Protein AF-A0A9R0AUQ9-F1 (afdb_monomer_lite)

Structure (mmCIF, N/CA/C/O backbone):
data_AF-A0A9R0AUQ9-F1
#
_entry.id   AF-A0A9R0AUQ9-F1
#
loop_
_atom_site.group_PDB
_atom_site.id
_atom_site.type_symbol
_atom_site.label_atom_id
_atom_site.label_alt_id
_atom_site.label_comp_id
_atom_site.label_asym_id
_atom_site.label_entity_id
_atom_site.label_seq_id
_atom_site.pdbx_PDB_ins_code
_atom_site.Cartn_x
_atom_site.Cartn_y
_atom_site.Cartn_z
_atom_site.occupancy
_atom_site.B_iso_or_equiv
_atom_site.auth_seq_id
_atom_site.auth_comp_id
_atom_site.auth_asym_id
_atom_site.auth_atom_id
_atom_site.pdbx_PDB_model_num
ATOM 1 N N . MET A 1 1 ? 7.091 -14.332 -47.420 1.00 37.56 1 MET A N 1
ATOM 2 C CA . MET A 1 1 ? 8.457 -13.847 -47.103 1.00 37.56 1 MET A CA 1
ATOM 3 C C . MET A 1 1 ? 8.324 -12.374 -46.727 1.00 37.56 1 MET A C 1
ATOM 5 O O . MET A 1 1 ? 7.454 -11.755 -47.318 1.00 37.56 1 MET A O 1
ATOM 9 N N . GLY A 1 2 ? 9.028 -11.887 -45.693 1.00 43.94 2 GLY A N 1
ATOM 10 C CA . GLY A 1 2 ? 8.731 -10.627 -44.964 1.00 43.94 2 GLY A CA 1
ATOM 11 C C . GLY A 1 2 ? 8.464 -9.371 -45.819 1.00 43.94 2 GLY A C 1
ATOM 12 O O . GLY A 1 2 ? 8.815 -9.330 -46.989 1.00 43.94 2 GLY A O 1
ATOM 13 N N . SER A 1 3 ? 7.853 -8.301 -45.313 1.00 37.31 3 SER A N 1
ATOM 14 C CA . SER A 1 3 ? 7.642 -7.876 -43.915 1.00 37.31 3 SER A CA 1
ATOM 15 C C . SER A 1 3 ? 6.338 -7.033 -43.837 1.00 37.31 3 SER A C 1
ATOM 17 O O . SER A 1 3 ? 5.700 -6.837 -44.863 1.00 37.31 3 SER A O 1
ATOM 19 N N . ILE A 1 4 ? 5.830 -6.521 -42.707 1.00 43.69 4 ILE A N 1
ATOM 20 C CA . ILE A 1 4 ? 6.403 -6.279 -41.370 1.00 43.69 4 ILE A CA 1
ATOM 21 C C . ILE A 1 4 ? 5.405 -6.716 -40.280 1.00 43.69 4 ILE A C 1
ATOM 23 O O . ILE A 1 4 ? 4.201 -6.539 -40.423 1.00 43.69 4 ILE A O 1
ATOM 27 N N . ILE A 1 5 ? 5.926 -7.217 -39.156 1.00 43.00 5 ILE A N 1
ATOM 28 C CA . ILE A 1 5 ? 5.264 -7.215 -37.842 1.00 43.00 5 ILE A CA 1
ATOM 29 C C . ILE A 1 5 ? 6.189 -6.432 -36.894 1.00 43.00 5 ILE A C 1
ATOM 31 O O . ILE A 1 5 ? 7.407 -6.560 -37.018 1.00 43.00 5 ILE A O 1
ATOM 35 N N . THR A 1 6 ? 5.624 -5.679 -35.936 1.00 40.56 6 THR A N 1
ATOM 36 C CA . THR A 1 6 ? 6.307 -4.855 -34.896 1.00 40.56 6 THR A CA 1
ATOM 37 C C . THR A 1 6 ? 6.494 -3.361 -35.227 1.00 40.56 6 THR A C 1
ATOM 39 O O . THR A 1 6 ? 7.616 -2.876 -35.350 1.00 40.56 6 THR A O 1
ATOM 42 N N . THR A 1 7 ? 5.404 -2.583 -35.313 1.00 41.78 7 THR A N 1
ATOM 43 C CA . THR A 1 7 ? 5.496 -1.101 -35.197 1.00 41.78 7 THR A CA 1
ATOM 44 C C . THR A 1 7 ? 4.263 -0.384 -34.615 1.00 41.78 7 THR A C 1
ATOM 46 O O . THR A 1 7 ? 4.350 0.803 -34.328 1.00 41.78 7 THR A O 1
ATOM 49 N N . ASP A 1 8 ? 3.146 -1.075 -34.350 1.00 38.94 8 ASP A N 1
ATOM 50 C CA . ASP A 1 8 ? 1.870 -0.434 -33.952 1.00 38.94 8 ASP A CA 1
ATOM 51 C C . ASP A 1 8 ? 1.697 -0.167 -32.438 1.00 38.94 8 ASP A C 1
ATOM 53 O O . ASP A 1 8 ? 0.653 0.281 -31.979 1.00 38.94 8 ASP A O 1
ATOM 57 N N . LYS A 1 9 ? 2.732 -0.409 -31.621 1.00 39.62 9 LYS A N 1
ATOM 58 C CA . LYS A 1 9 ? 2.760 0.017 -30.206 1.00 39.62 9 LYS A CA 1
ATOM 59 C C . LYS A 1 9 ? 4.003 0.814 -29.865 1.00 39.62 9 LYS A C 1
ATOM 61 O O . LYS A 1 9 ? 4.766 0.489 -28.956 1.00 39.62 9 LYS A O 1
ATOM 66 N N . ALA A 1 10 ? 4.140 1.935 -30.563 1.00 35.75 10 ALA A N 1
ATOM 67 C CA . ALA A 1 10 ? 4.818 3.091 -30.008 1.00 35.75 10 ALA A CA 1
ATOM 68 C C . ALA A 1 10 ? 4.024 3.596 -28.787 1.00 35.75 10 ALA A C 1
ATOM 70 O O . ALA A 1 10 ? 3.232 4.532 -28.885 1.00 35.75 10 ALA A O 1
ATOM 71 N N . MET A 1 11 ? 4.237 2.979 -27.619 1.00 40.22 11 MET A N 1
ATOM 72 C CA . MET A 1 11 ? 3.906 3.627 -26.354 1.00 40.22 11 MET A CA 1
ATOM 73 C C . MET A 1 11 ? 4.769 4.885 -26.290 1.00 40.22 11 MET A C 1
ATOM 75 O O . MET A 1 11 ? 5.975 4.804 -26.051 1.00 40.22 11 MET A O 1
ATOM 79 N N . THR A 1 12 ? 4.169 6.035 -26.589 1.00 38.31 12 THR A N 1
ATOM 80 C CA . THR A 1 12 ? 4.855 7.324 -26.636 1.00 38.31 12 THR A CA 1
ATOM 81 C C . THR A 1 12 ? 5.291 7.707 -25.229 1.00 38.31 12 THR A C 1
ATOM 83 O O . THR A 1 12 ? 4.578 8.405 -24.504 1.00 38.31 12 THR A O 1
ATOM 86 N N . VAL A 1 13 ? 6.475 7.235 -24.837 1.00 46.38 13 VAL A N 1
ATOM 87 C CA . VAL A 1 13 ? 7.212 7.750 -23.688 1.00 46.38 13 VAL A CA 1
ATOM 88 C C . VAL A 1 13 ? 7.507 9.211 -24.003 1.00 46.38 13 VAL A C 1
ATOM 90 O O . VAL A 1 13 ? 8.434 9.528 -24.748 1.00 46.38 13 VAL A O 1
ATOM 93 N N . GLN A 1 14 ? 6.650 10.090 -23.478 1.00 40.94 14 GLN A N 1
ATOM 94 C CA . GLN A 1 14 ? 6.818 11.539 -23.520 1.00 40.94 14 GLN A CA 1
ATOM 95 C C . GLN A 1 14 ? 8.269 11.880 -23.146 1.00 40.94 14 GLN A C 1
ATOM 97 O O . GLN A 1 14 ? 8.778 11.304 -22.175 1.00 40.94 14 GLN A O 1
ATOM 102 N N . PRO A 1 15 ? 8.946 12.793 -23.869 1.00 43.47 15 PRO A N 1
ATOM 103 C CA . PRO A 1 15 ? 10.332 13.130 -23.582 1.00 43.47 15 PRO A CA 1
ATOM 104 C C . PRO A 1 15 ? 10.456 13.560 -22.120 1.00 43.47 15 PRO A C 1
ATOM 106 O O . PRO A 1 15 ? 9.784 14.484 -21.657 1.00 43.47 15 PRO A O 1
ATOM 109 N N . THR A 1 16 ? 11.294 12.839 -21.378 1.00 52.94 16 THR A N 1
ATOM 110 C CA . THR A 1 16 ? 11.422 12.964 -19.927 1.00 52.94 16 THR A CA 1
ATOM 111 C C . THR A 1 16 ? 11.853 14.381 -19.551 1.00 52.94 16 THR A C 1
ATOM 113 O O . THR A 1 16 ? 13.025 14.733 -19.678 1.00 52.94 16 THR A O 1
ATOM 116 N N . ARG A 1 17 ? 10.908 15.202 -19.073 1.00 57.88 17 ARG A N 1
ATOM 117 C CA . ARG A 1 17 ? 11.149 16.615 -18.718 1.00 57.88 17 ARG A CA 1
ATOM 118 C C . ARG A 1 17 ? 12.102 16.788 -17.525 1.00 57.88 17 ARG A C 1
ATOM 120 O O . ARG A 1 17 ? 12.612 17.881 -17.304 1.00 57.88 17 ARG A O 1
ATOM 127 N N . PHE A 1 18 ? 12.307 15.730 -16.739 1.00 57.50 18 PHE A N 1
ATOM 128 C CA . PHE A 1 18 ? 13.210 15.704 -15.589 1.00 57.50 18 PHE A CA 1
ATOM 129 C C . PHE A 1 18 ? 14.588 15.125 -15.957 1.00 57.50 18 PHE A C 1
ATOM 131 O O . PHE A 1 18 ? 14.674 14.222 -16.791 1.00 57.50 18 PHE A O 1
ATOM 138 N N . PRO A 1 19 ? 15.678 15.593 -15.318 1.00 73.88 19 PRO A N 1
ATOM 139 C CA . PRO A 1 19 ? 17.015 15.053 -15.545 1.00 73.88 19 PRO A CA 1
ATOM 140 C C . PRO A 1 19 ? 17.105 13.574 -15.136 1.00 73.88 19 PRO A C 1
ATOM 142 O O . PRO A 1 19 ? 16.447 13.137 -14.194 1.00 73.88 19 PRO A O 1
ATOM 145 N N . ARG A 1 20 ? 17.983 12.811 -15.803 1.00 69.38 20 ARG A N 1
ATOM 146 C CA . ARG A 1 20 ? 18.167 11.354 -15.602 1.00 69.38 20 ARG A CA 1
ATOM 147 C C . ARG A 1 20 ? 18.394 10.947 -14.136 1.00 69.38 20 ARG A C 1
ATOM 149 O O . ARG A 1 20 ? 17.863 9.932 -13.697 1.00 69.38 20 ARG A O 1
ATOM 156 N N . VAL A 1 21 ? 19.097 11.775 -13.359 1.00 76.12 21 VAL A N 1
ATOM 157 C CA . VAL A 1 21 ? 19.269 11.595 -11.903 1.00 76.12 21 VAL A CA 1
ATOM 158 C C . VAL A 1 21 ? 17.944 11.580 -11.131 1.00 76.12 21 VAL A C 1
ATOM 160 O O . VAL A 1 21 ? 17.802 10.796 -10.199 1.00 76.12 21 VAL A O 1
ATOM 163 N N . GLY A 1 22 ? 16.947 12.370 -11.542 1.00 78.75 22 GLY A N 1
ATOM 164 C CA . GLY A 1 22 ? 15.630 12.414 -10.902 1.00 78.75 22 GLY A CA 1
ATOM 165 C C . GLY A 1 22 ? 14.870 11.091 -11.013 1.00 78.75 22 GLY A C 1
ATOM 166 O O . GLY A 1 22 ? 14.291 10.644 -10.029 1.00 78.75 22 GLY A O 1
ATOM 167 N N . TYR A 1 23 ? 14.942 10.415 -12.164 1.00 72.38 23 TYR A N 1
ATOM 168 C CA . TYR A 1 23 ? 14.350 9.082 -12.343 1.00 72.38 23 TYR A CA 1
ATOM 169 C C . TYR A 1 23 ? 15.053 8.024 -11.489 1.00 72.38 23 TYR A C 1
ATOM 171 O O . TYR A 1 23 ? 14.390 7.194 -10.872 1.00 72.38 23 TYR A O 1
ATOM 179 N N . SER A 1 24 ? 16.384 8.093 -11.389 1.00 76.38 24 SER A N 1
ATOM 180 C CA . SER A 1 24 ? 17.162 7.179 -10.546 1.00 76.38 24 SER A CA 1
ATOM 181 C C . SER A 1 24 ? 16.818 7.340 -9.057 1.00 76.38 24 SER A C 1
ATOM 183 O O . SER A 1 24 ? 16.606 6.347 -8.363 1.00 76.38 24 SER A O 1
ATOM 185 N N . ILE A 1 25 ? 16.692 8.586 -8.580 1.00 84.69 25 ILE A N 1
ATOM 186 C CA . ILE A 1 25 ? 16.275 8.901 -7.204 1.00 84.69 25 ILE A CA 1
ATOM 187 C C . ILE A 1 25 ? 14.824 8.460 -6.964 1.00 84.69 25 ILE A C 1
ATOM 189 O O . ILE A 1 25 ? 14.544 7.812 -5.958 1.00 84.69 25 ILE A O 1
ATOM 193 N N . LEU A 1 26 ? 13.906 8.749 -7.892 1.00 81.00 26 LEU A N 1
ATOM 194 C CA . LEU A 1 26 ? 12.498 8.362 -7.772 1.00 81.00 26 LEU A CA 1
ATOM 195 C C . LEU A 1 26 ? 12.328 6.838 -7.711 1.00 81.00 26 LEU A C 1
ATOM 197 O O . LEU A 1 26 ? 11.600 6.348 -6.851 1.00 81.00 26 LEU A O 1
ATOM 201 N N . SER A 1 27 ? 13.030 6.084 -8.563 1.00 79.38 27 SER A N 1
ATOM 202 C CA . SER A 1 27 ? 12.999 4.617 -8.537 1.00 79.38 27 SER A CA 1
ATOM 203 C C . SER A 1 27 ? 13.529 4.058 -7.212 1.00 79.38 27 SER A C 1
ATOM 205 O O . SER A 1 27 ? 12.963 3.102 -6.685 1.00 79.38 27 SER A O 1
ATOM 207 N N . TYR A 1 28 ? 14.584 4.658 -6.651 1.00 83.31 28 TYR A N 1
ATOM 208 C CA . TYR A 1 28 ? 15.145 4.2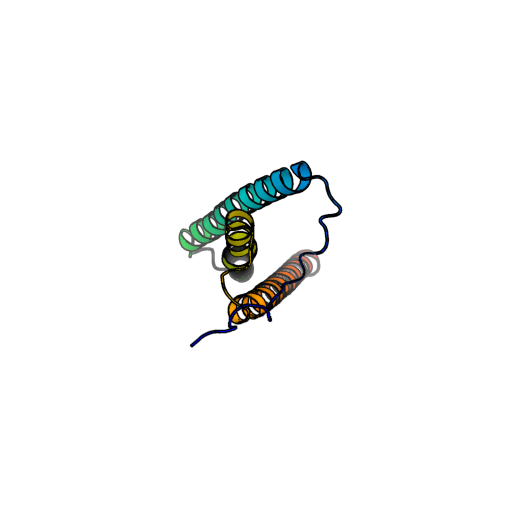56 -5.359 1.00 83.31 28 TYR A CA 1
ATOM 209 C C . TYR A 1 28 ? 14.180 4.540 -4.193 1.00 83.31 28 TYR A C 1
ATOM 211 O O . TYR A 1 28 ? 13.937 3.667 -3.359 1.00 83.31 28 TYR A O 1
ATOM 219 N N . LEU A 1 29 ? 13.560 5.726 -4.171 1.00 85.75 29 LEU A N 1
ATOM 220 C CA . LEU A 1 29 ? 12.561 6.096 -3.162 1.00 85.75 29 LEU A CA 1
ATOM 221 C C . LEU A 1 29 ? 11.298 5.226 -3.248 1.00 85.75 29 LEU A C 1
ATOM 223 O O . LEU A 1 29 ? 10.800 4.772 -2.219 1.00 85.75 29 LEU A O 1
ATOM 227 N N . MET A 1 30 ? 10.804 4.941 -4.458 1.00 83.75 30 MET A N 1
ATOM 228 C CA . MET A 1 30 ? 9.669 4.032 -4.672 1.00 83.75 30 MET A CA 1
ATOM 229 C C . MET A 1 30 ? 9.976 2.613 -4.176 1.00 83.75 30 MET A C 1
ATOM 231 O O . MET A 1 30 ? 9.131 1.996 -3.526 1.00 83.75 30 MET A O 1
ATOM 235 N N . PHE A 1 31 ? 11.189 2.107 -4.418 1.00 84.56 31 PHE A N 1
ATOM 236 C CA . PHE A 1 31 ? 11.619 0.794 -3.937 1.00 84.56 31 PHE A CA 1
ATOM 237 C C . PHE A 1 31 ? 11.655 0.720 -2.401 1.00 84.56 31 PHE A C 1
ATOM 239 O O . PHE A 1 31 ? 11.055 -0.185 -1.818 1.00 84.56 31 PHE A O 1
ATOM 246 N N . ILE A 1 32 ? 12.257 1.713 -1.732 1.00 88.88 32 ILE A N 1
ATOM 247 C CA . ILE A 1 32 ? 12.261 1.805 -0.260 1.00 88.88 32 ILE A CA 1
ATOM 248 C C . ILE A 1 32 ? 10.834 1.896 0.294 1.00 88.88 32 ILE A C 1
ATOM 250 O O . ILE A 1 32 ? 10.487 1.156 1.216 1.00 88.88 32 ILE A O 1
ATOM 254 N N . ASN A 1 33 ? 9.987 2.751 -0.288 1.00 88.62 33 ASN A N 1
ATOM 255 C CA . ASN A 1 33 ? 8.592 2.899 0.128 1.00 88.62 33 ASN A CA 1
ATOM 256 C C . ASN A 1 33 ? 7.803 1.585 -0.017 1.00 88.62 33 ASN A C 1
ATOM 258 O O . ASN A 1 33 ? 6.986 1.258 0.841 1.00 88.62 33 ASN A O 1
ATOM 262 N N . THR A 1 34 ? 8.087 0.798 -1.060 1.00 87.69 34 THR A N 1
ATOM 263 C CA . THR A 1 34 ? 7.479 -0.528 -1.267 1.00 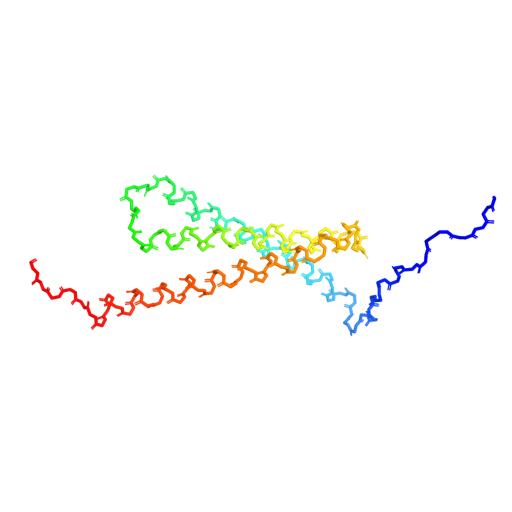87.69 34 THR A CA 1
ATOM 264 C C . THR A 1 34 ? 7.863 -1.490 -0.149 1.00 87.69 34 THR A C 1
ATOM 266 O O . THR A 1 34 ? 6.983 -2.087 0.467 1.00 87.69 34 THR A O 1
ATOM 269 N N . ILE A 1 35 ? 9.161 -1.609 0.156 1.00 89.69 35 ILE A N 1
ATOM 270 C CA . ILE A 1 35 ? 9.657 -2.484 1.230 1.00 89.69 35 ILE A CA 1
ATOM 271 C C . ILE A 1 35 ? 9.056 -2.068 2.574 1.00 89.69 35 ILE A C 1
ATOM 273 O O . ILE A 1 35 ? 8.561 -2.916 3.315 1.00 89.69 35 ILE A O 1
ATOM 277 N N . PHE A 1 36 ? 9.056 -0.768 2.876 1.00 91.06 36 PHE A N 1
ATOM 278 C CA . PHE A 1 36 ? 8.521 -0.252 4.132 1.00 91.06 36 PHE A CA 1
ATOM 279 C C . PHE A 1 36 ? 7.006 -0.483 4.246 1.00 91.06 36 PHE A C 1
ATOM 281 O O . PHE A 1 36 ? 6.542 -0.929 5.294 1.00 91.06 36 PHE A O 1
ATOM 288 N N . SER A 1 37 ? 6.239 -0.260 3.173 1.00 91.38 37 SER A N 1
ATOM 289 C CA . SER A 1 37 ? 4.798 -0.547 3.144 1.00 91.38 37 SER A CA 1
ATOM 290 C C . SER A 1 37 ? 4.507 -2.036 3.350 1.00 91.38 37 SER A C 1
ATOM 292 O O . SER A 1 37 ? 3.705 -2.393 4.215 1.00 91.38 37 SER A O 1
ATOM 294 N N . VAL A 1 38 ? 5.203 -2.921 2.624 1.00 91.31 38 VAL A N 1
ATOM 295 C CA . VAL A 1 38 ? 5.028 -4.375 2.765 1.00 91.31 38 VAL A CA 1
ATOM 296 C C . VAL A 1 38 ? 5.394 -4.836 4.174 1.00 91.31 38 VAL A C 1
ATOM 298 O O . VAL A 1 38 ? 4.636 -5.598 4.772 1.00 91.31 38 VAL A O 1
ATOM 301 N N . PHE A 1 39 ? 6.500 -4.345 4.740 1.00 93.94 39 PHE A N 1
ATOM 302 C CA . PHE A 1 39 ? 6.927 -4.684 6.097 1.00 93.94 39 PHE A CA 1
ATOM 303 C C . PHE A 1 39 ? 5.902 -4.254 7.155 1.00 93.94 39 PHE A C 1
ATOM 305 O O . PHE A 1 39 ? 5.473 -5.086 7.953 1.00 93.94 39 PHE A O 1
ATOM 312 N N . ASN A 1 40 ? 5.463 -2.990 7.144 1.00 93.38 40 ASN A N 1
ATOM 313 C CA . ASN A 1 40 ? 4.525 -2.480 8.148 1.00 93.38 40 ASN A CA 1
ATOM 314 C C . ASN A 1 40 ? 3.150 -3.149 8.045 1.00 93.38 40 ASN A C 1
ATOM 316 O O . ASN A 1 40 ? 2.619 -3.598 9.059 1.00 93.38 40 ASN A O 1
ATOM 320 N N . ASN A 1 41 ? 2.589 -3.286 6.840 1.00 93.00 41 ASN A N 1
ATOM 321 C CA . ASN A 1 41 ? 1.277 -3.913 6.673 1.00 93.00 41 ASN A CA 1
ATOM 322 C C . ASN A 1 41 ? 1.308 -5.417 6.996 1.00 93.00 41 ASN A C 1
ATOM 324 O O . ASN A 1 41 ? 0.393 -5.925 7.646 1.00 93.00 41 ASN A O 1
ATOM 328 N N . SER A 1 42 ? 2.397 -6.120 6.658 1.00 91.81 42 SER A N 1
ATOM 329 C CA . SER A 1 42 ? 2.593 -7.517 7.080 1.00 91.81 42 SER A CA 1
ATOM 330 C C . SER A 1 42 ? 2.750 -7.647 8.597 1.00 91.81 42 SER A C 1
ATOM 332 O O . SER A 1 42 ? 2.207 -8.581 9.184 1.00 91.81 42 SER A O 1
ATOM 334 N N . LEU A 1 43 ? 3.447 -6.709 9.252 1.00 93.19 43 LEU A N 1
ATOM 335 C CA . LEU A 1 43 ? 3.583 -6.675 10.710 1.00 93.19 43 LEU A CA 1
ATOM 336 C C . LEU A 1 43 ? 2.227 -6.448 11.392 1.00 93.19 43 LEU A C 1
ATOM 338 O O . LEU A 1 43 ? 1.910 -7.158 12.344 1.00 93.19 43 LEU A O 1
ATOM 342 N N . VAL A 1 44 ? 1.406 -5.521 10.884 1.00 91.81 44 VAL A N 1
ATOM 343 C CA . VAL A 1 44 ? 0.031 -5.298 11.366 1.00 91.81 44 VAL A CA 1
ATOM 344 C C . VAL A 1 44 ? -0.786 -6.585 11.254 1.00 91.81 44 VAL A C 1
ATOM 346 O O . VAL A 1 44 ? -1.338 -7.038 12.256 1.00 91.81 44 VAL A O 1
ATOM 349 N N . ILE A 1 45 ? -0.801 -7.229 10.083 1.00 91.00 45 ILE A N 1
ATOM 350 C CA . ILE A 1 45 ? -1.515 -8.499 9.874 1.00 91.00 45 ILE A CA 1
ATOM 351 C C . ILE A 1 45 ? -1.002 -9.583 10.836 1.00 91.00 45 ILE A C 1
ATOM 353 O O . ILE A 1 45 ? -1.804 -10.232 11.504 1.00 91.00 45 ILE A O 1
ATOM 357 N N . ALA A 1 46 ? 0.316 -9.746 10.981 1.00 91.44 46 ALA A N 1
ATOM 358 C CA . ALA A 1 46 ? 0.909 -10.734 11.882 1.00 91.44 46 ALA A CA 1
ATOM 359 C C . ALA A 1 46 ? 0.550 -10.485 13.359 1.00 91.44 46 ALA A C 1
ATOM 361 O O . ALA A 1 46 ? 0.244 -11.431 14.088 1.00 91.44 46 ALA A O 1
ATOM 362 N N . VAL A 1 47 ? 0.538 -9.225 13.807 1.00 90.56 47 VAL A N 1
ATOM 363 C CA . VAL A 1 47 ? 0.139 -8.850 15.173 1.00 90.56 47 VAL A CA 1
ATOM 364 C C . VAL A 1 47 ? -1.348 -9.122 15.411 1.00 90.56 47 VAL A C 1
ATOM 366 O O . VAL A 1 47 ? -1.688 -9.647 16.474 1.00 90.56 47 VAL A O 1
ATOM 369 N N . MET A 1 48 ? -2.222 -8.841 14.439 1.00 87.00 48 MET A N 1
ATOM 370 C CA . MET A 1 48 ? -3.660 -9.107 14.574 1.00 87.00 48 MET A CA 1
ATOM 371 C C . MET A 1 48 ? -3.986 -10.603 14.528 1.00 87.00 48 MET A C 1
ATOM 373 O O . MET A 1 48 ? -4.757 -11.078 15.360 1.00 87.00 48 MET A O 1
ATOM 377 N N . LEU A 1 49 ? -3.346 -11.371 13.640 1.00 85.12 49 LEU A N 1
ATOM 378 C CA . LEU A 1 49 ? -3.504 -12.830 13.581 1.00 85.12 49 LEU A CA 1
ATOM 379 C C . LEU A 1 49 ? -2.945 -13.528 14.829 1.00 85.12 49 LEU A C 1
ATOM 381 O O . LEU A 1 49 ? -3.514 -14.519 15.278 1.00 85.12 49 LEU A O 1
ATOM 385 N N . LYS A 1 50 ? -1.873 -13.006 15.439 1.00 87.69 50 LYS A N 1
ATOM 386 C CA . LYS A 1 50 ? -1.352 -13.523 16.716 1.00 87.69 50 LYS A CA 1
ATOM 387 C C . LYS A 1 50 ? -2.286 -13.229 17.899 1.00 87.69 50 LYS A C 1
ATOM 389 O O . LYS A 1 50 ? -2.268 -13.965 18.880 1.00 87.69 50 LYS A O 1
ATOM 394 N N . ASN A 1 51 ? -3.102 -12.177 17.813 1.00 81.31 51 ASN A N 1
ATOM 395 C CA . ASN A 1 51 ? -3.965 -11.696 18.894 1.00 81.31 51 ASN A CA 1
ATOM 396 C C . A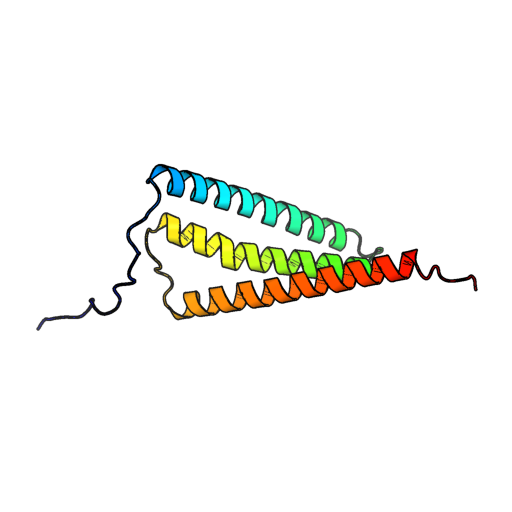SN A 1 51 ? -5.455 -11.732 18.502 1.00 81.31 51 ASN A C 1
ATOM 398 O O . ASN A 1 51 ? -6.182 -10.760 18.704 1.00 81.31 51 ASN A O 1
ATOM 402 N N . VAL A 1 52 ? -5.922 -12.881 17.995 1.00 72.38 52 VAL A N 1
ATOM 403 C CA . VAL A 1 52 ? -7.322 -13.140 17.577 1.00 72.38 52 VAL A CA 1
ATOM 404 C C . VAL A 1 52 ? -8.357 -12.736 18.647 1.00 72.38 52 VAL A C 1
ATOM 406 O O . VAL A 1 52 ? -9.457 -12.298 18.328 1.00 72.38 52 VAL A O 1
ATOM 409 N N . HIS A 1 53 ? -7.985 -12.803 19.928 1.00 62.00 53 HIS A N 1
ATOM 410 C CA . HIS A 1 53 ? -8.808 -12.373 21.066 1.00 62.00 53 HIS A CA 1
ATOM 411 C C . HIS A 1 53 ? -9.189 -10.871 21.047 1.00 62.00 53 HIS A C 1
ATOM 413 O O . HIS A 1 53 ? -10.127 -10.461 21.723 1.00 62.00 53 HIS A O 1
ATOM 419 N N . PHE A 1 54 ? -8.494 -10.035 20.266 1.00 61.28 54 PHE A N 1
ATOM 420 C CA . PHE A 1 54 ? -8.775 -8.601 20.110 1.00 61.28 54 PHE A CA 1
ATOM 421 C C . PHE A 1 54 ? -9.561 -8.262 18.825 1.00 61.28 54 PHE A C 1
ATOM 423 O O . PHE A 1 54 ? -9.548 -7.111 18.382 1.00 61.28 54 PHE A O 1
ATOM 430 N N . LEU A 1 55 ? -10.260 -9.222 18.206 1.00 65.38 55 LEU A N 1
ATOM 431 C CA . LEU A 1 55 ? -11.123 -8.988 17.034 1.00 65.38 55 LEU A CA 1
ATOM 432 C C . LEU A 1 55 ? -12.435 -8.251 17.383 1.00 65.38 55 LEU A C 1
ATOM 434 O O . LEU A 1 55 ? -13.537 -8.771 17.241 1.00 65.38 55 LEU A O 1
ATOM 438 N N . ASN A 1 56 ? -12.305 -6.994 17.807 1.00 76.19 56 ASN A N 1
ATOM 439 C CA . ASN A 1 56 ? -13.394 -6.016 17.837 1.00 76.19 56 ASN A CA 1
ATOM 440 C C . ASN A 1 56 ? -13.582 -5.358 16.456 1.00 76.19 56 ASN A C 1
ATOM 442 O O . ASN A 1 56 ? -12.670 -5.376 15.628 1.00 76.19 56 ASN A O 1
ATOM 446 N N . ALA A 1 57 ? -14.726 -4.697 16.232 1.00 78.62 57 ALA A N 1
ATOM 447 C CA . ALA A 1 57 ? -15.075 -4.048 14.957 1.00 78.62 57 ALA A CA 1
ATOM 448 C C . ALA A 1 57 ? -13.962 -3.133 14.395 1.00 78.62 57 ALA A C 1
ATOM 450 O O . ALA A 1 57 ? -13.601 -3.228 13.224 1.00 78.62 57 ALA A O 1
ATOM 451 N N . LEU A 1 58 ? -13.337 -2.321 15.258 1.00 80.75 58 LEU A N 1
ATOM 452 C CA . LEU A 1 58 ? -12.201 -1.455 14.905 1.00 80.75 58 LEU A CA 1
ATOM 453 C C . LEU A 1 58 ? -10.984 -2.223 14.361 1.00 80.75 58 LEU A C 1
ATOM 455 O O . LEU A 1 58 ? -10.240 -1.694 13.540 1.00 80.75 58 LEU A O 1
ATOM 459 N N . ASN A 1 59 ? -10.764 -3.455 14.816 1.00 84.31 59 ASN A N 1
ATOM 460 C CA . ASN A 1 59 ? -9.584 -4.239 14.460 1.00 84.31 59 ASN A CA 1
ATOM 461 C C . ASN A 1 59 ? -9.752 -4.948 13.105 1.00 84.31 59 ASN A C 1
ATOM 463 O O . ASN A 1 59 ? -8.791 -5.092 12.353 1.00 84.31 59 ASN A O 1
ATOM 467 N N . VAL A 1 60 ? -10.991 -5.309 12.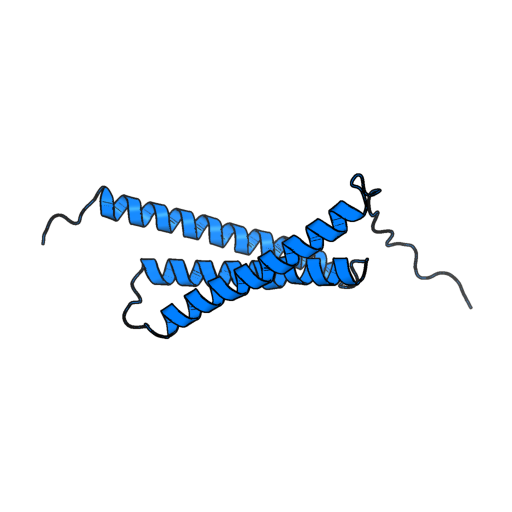751 1.00 85.56 60 VAL A N 1
ATOM 468 C CA . VAL A 1 60 ? -11.351 -5.828 11.418 1.00 85.56 60 VAL A CA 1
ATOM 469 C C . VAL A 1 60 ? -11.188 -4.744 10.343 1.00 85.56 60 VAL A C 1
ATOM 471 O O . VAL A 1 60 ? -10.694 -5.024 9.249 1.00 85.56 60 VAL A O 1
ATOM 474 N N . ILE A 1 61 ? -11.526 -3.492 10.673 1.00 88.88 61 ILE A N 1
ATOM 475 C CA . ILE A 1 61 ? -11.284 -2.309 9.828 1.00 88.88 61 ILE A CA 1
ATOM 476 C C . ILE A 1 61 ? -9.776 -2.144 9.559 1.00 88.88 61 ILE A C 1
ATOM 478 O O . ILE A 1 61 ? -9.370 -2.042 8.404 1.00 88.88 61 ILE A O 1
ATOM 482 N N . ILE A 1 62 ? -8.933 -2.205 10.599 1.00 89.06 62 ILE A N 1
ATOM 483 C CA . ILE A 1 62 ? -7.464 -2.111 10.467 1.00 89.06 62 ILE A CA 1
ATOM 484 C C . ILE A 1 62 ? -6.888 -3.266 9.630 1.00 89.06 62 ILE A C 1
ATOM 486 O O . ILE A 1 62 ? -6.018 -3.040 8.790 1.00 89.06 62 ILE A O 1
ATOM 490 N N . LEU A 1 63 ? -7.386 -4.494 9.809 1.00 90.12 63 LEU A N 1
ATOM 491 C CA . LEU A 1 63 ? -6.960 -5.646 9.007 1.00 90.12 63 LEU A CA 1
ATOM 492 C C . LEU A 1 63 ? -7.311 -5.468 7.518 1.00 90.12 63 LEU A C 1
ATOM 494 O O . LEU A 1 63 ? -6.481 -5.732 6.650 1.00 90.12 63 LEU A O 1
ATOM 498 N N . SER A 1 64 ? -8.519 -4.978 7.226 1.00 90.69 64 SER A N 1
ATOM 499 C CA . SER A 1 64 ? -8.996 -4.729 5.855 1.00 90.69 64 SER A CA 1
ATOM 500 C C . SER A 1 64 ? -8.193 -3.624 5.156 1.00 90.69 64 SER A C 1
ATOM 502 O O . SER A 1 64 ? -7.909 -3.721 3.959 1.00 90.69 64 SER A O 1
ATOM 504 N N . LEU A 1 65 ? -7.775 -2.607 5.919 1.00 91.38 65 LEU A N 1
ATOM 505 C CA . LEU A 1 65 ? -6.873 -1.550 5.467 1.00 91.38 65 LEU A CA 1
ATOM 506 C C . LEU A 1 65 ? -5.505 -2.132 5.071 1.00 91.38 65 LEU A C 1
ATOM 508 O O . LEU A 1 65 ? -5.104 -2.019 3.916 1.00 91.38 65 LEU A O 1
ATOM 512 N N . ALA A 1 66 ? -4.855 -2.867 5.982 1.00 93.06 66 ALA A N 1
ATOM 513 C CA . ALA A 1 66 ? -3.531 -3.449 5.750 1.00 93.06 66 ALA A CA 1
ATOM 514 C C . ALA A 1 66 ? -3.496 -4.435 4.564 1.00 93.06 66 ALA A C 1
ATOM 516 O O . ALA A 1 66 ? -2.522 -4.471 3.810 1.00 93.06 66 ALA A O 1
ATOM 517 N N . VAL A 1 67 ? -4.564 -5.215 4.356 1.00 91.00 67 VAL A N 1
ATOM 518 C CA . VAL A 1 67 ? -4.706 -6.088 3.174 1.00 91.00 67 VAL A CA 1
ATOM 519 C C . VAL A 1 67 ? -4.843 -5.268 1.885 1.00 91.00 67 VAL A C 1
ATOM 521 O O . VAL A 1 67 ? -4.217 -5.608 0.878 1.00 91.00 67 VAL A O 1
ATOM 524 N N . SER A 1 68 ? -5.606 -4.172 1.909 1.00 93.44 68 SER A N 1
ATOM 525 C CA . SER A 1 68 ? -5.750 -3.272 0.755 1.00 93.44 68 SER A CA 1
ATOM 526 C C . SER A 1 68 ? -4.416 -2.611 0.394 1.00 93.44 68 SER A C 1
ATOM 528 O O . SER A 1 68 ? -4.037 -2.593 -0.777 1.00 93.44 68 SER A O 1
ATOM 530 N N . ASP A 1 69 ? -3.653 -2.156 1.389 1.00 91.44 69 ASP A N 1
ATOM 531 C CA . ASP A 1 69 ? -2.345 -1.528 1.178 1.00 91.44 69 ASP A CA 1
ATOM 532 C C . ASP A 1 69 ? -1.281 -2.528 0.679 1.00 91.44 69 ASP A C 1
ATOM 534 O O . ASP A 1 69 ? -0.459 -2.172 -0.172 1.00 91.44 69 ASP A O 1
ATOM 538 N N . LEU A 1 70 ? -1.330 -3.802 1.098 1.00 90.88 70 LEU A N 1
ATOM 539 C CA . LEU A 1 70 ? -0.509 -4.866 0.495 1.00 90.88 70 LEU A CA 1
ATOM 540 C C . LEU A 1 70 ? -0.878 -5.140 -0.969 1.00 90.88 70 LEU A C 1
ATOM 542 O O . LEU A 1 70 ? 0.020 -5.333 -1.794 1.00 90.88 70 LEU A O 1
ATOM 546 N N . MET A 1 71 ? -2.166 -5.136 -1.321 1.00 89.56 71 MET A N 1
ATOM 547 C CA . MET A 1 71 ? -2.603 -5.270 -2.717 1.00 89.56 71 MET A CA 1
ATOM 548 C C . MET A 1 71 ? -2.147 -4.076 -3.570 1.00 89.56 71 MET A C 1
ATOM 550 O O . MET A 1 71 ? -1.666 -4.260 -4.688 1.00 89.56 71 MET A O 1
ATOM 554 N N . ILE A 1 72 ? -2.201 -2.853 -3.032 1.00 89.69 72 ILE A N 1
ATOM 555 C CA . ILE A 1 72 ? -1.689 -1.649 -3.707 1.00 89.69 72 ILE A CA 1
ATOM 556 C C . ILE A 1 72 ? -0.164 -1.713 -3.877 1.00 89.69 72 ILE A C 1
ATOM 558 O O . ILE A 1 72 ? 0.332 -1.392 -4.956 1.00 89.69 72 ILE A O 1
ATOM 562 N N . ALA A 1 73 ? 0.590 -2.149 -2.864 1.00 88.81 73 ALA A N 1
ATOM 563 C CA . ALA A 1 73 ? 2.049 -2.252 -2.951 1.00 88.81 73 ALA A CA 1
ATOM 564 C C . ALA A 1 73 ? 2.507 -3.356 -3.927 1.00 88.81 73 ALA A C 1
ATOM 566 O O . ALA A 1 73 ? 3.440 -3.148 -4.708 1.00 88.81 73 ALA A O 1
ATOM 567 N N . SER A 1 74 ? 1.837 -4.512 -3.912 1.00 84.31 74 SER A N 1
ATOM 568 C CA . SER A 1 74 ? 2.175 -5.667 -4.757 1.00 84.31 74 SER A CA 1
ATOM 569 C C . SER A 1 74 ? 1.744 -5.505 -6.215 1.00 84.31 74 SER A C 1
ATOM 571 O O . SER A 1 74 ? 2.514 -5.855 -7.104 1.00 84.31 74 SER A O 1
ATOM 573 N N . CYS A 1 75 ? 0.572 -4.931 -6.494 1.00 83.75 75 CYS A N 1
ATOM 574 C CA . CYS A 1 75 ? 0.204 -4.564 -7.859 1.00 83.75 75 CYS A CA 1
ATOM 575 C C . CYS A 1 75 ? 0.932 -3.270 -8.267 1.00 83.75 75 CYS A C 1
ATOM 577 O O . CYS A 1 75 ? 1.830 -3.288 -9.106 1.00 83.75 75 CYS A O 1
ATOM 579 N N . GLY A 1 76 ? 0.613 -2.144 -7.625 1.00 80.25 76 GLY A N 1
ATOM 580 C CA . GLY A 1 76 ? 1.135 -0.818 -7.976 1.00 80.25 76 GLY A CA 1
ATOM 581 C C . GLY A 1 76 ? 2.655 -0.742 -8.001 1.00 80.25 76 GLY A C 1
ATOM 582 O O . GLY A 1 76 ? 3.264 -0.565 -9.059 1.00 80.25 76 GLY A O 1
ATOM 583 N N . SER A 1 77 ? 3.288 -0.846 -6.838 1.00 78.06 77 SER A N 1
ATOM 584 C CA . SER A 1 77 ? 4.709 -0.516 -6.724 1.00 78.06 77 SER A CA 1
ATOM 585 C C . SER A 1 77 ? 5.631 -1.591 -7.314 1.00 78.06 77 SER A C 1
ATOM 587 O O . SER A 1 77 ? 6.666 -1.248 -7.897 1.00 78.06 77 SER A O 1
ATOM 589 N N . ALA A 1 78 ? 5.255 -2.875 -7.259 1.00 73.81 78 ALA A N 1
ATOM 590 C CA . ALA A 1 78 ? 6.051 -3.928 -7.892 1.00 73.81 78 ALA A CA 1
ATOM 591 C C . ALA A 1 78 ? 6.009 -3.848 -9.428 1.00 73.81 78 ALA A C 1
ATOM 593 O O . ALA A 1 78 ? 7.071 -3.928 -10.051 1.00 73.81 78 ALA A O 1
ATOM 594 N N . LEU A 1 79 ? 4.846 -3.605 -10.057 1.00 74.38 79 LEU A N 1
ATOM 595 C CA . LEU A 1 79 ? 4.793 -3.428 -11.517 1.00 74.38 79 LEU A CA 1
ATOM 596 C C . LEU A 1 79 ? 5.547 -2.169 -11.970 1.00 74.38 79 LEU A C 1
ATOM 598 O O . LEU A 1 79 ? 6.228 -2.205 -12.999 1.00 74.38 79 LEU A O 1
ATOM 602 N N . VAL A 1 80 ? 5.513 -1.085 -11.185 1.00 71.94 80 VAL A N 1
ATOM 603 C CA . VAL A 1 80 ? 6.352 0.102 -11.429 1.00 71.94 80 VAL A CA 1
ATOM 604 C C . VAL A 1 80 ? 7.840 -0.252 -11.337 1.00 71.94 80 VAL A C 1
ATOM 606 O O . VAL A 1 80 ? 8.598 0.116 -12.234 1.00 71.94 80 VAL A O 1
ATOM 609 N N . THR A 1 81 ? 8.270 -1.010 -10.325 1.00 66.25 81 THR A N 1
ATOM 610 C CA . THR A 1 81 ? 9.676 -1.439 -10.176 1.00 66.25 81 THR A CA 1
ATOM 611 C C . THR A 1 81 ? 10.127 -2.322 -11.345 1.00 66.25 81 THR A C 1
ATOM 613 O O . THR A 1 81 ? 11.177 -2.069 -11.936 1.00 66.25 81 THR A O 1
ATOM 616 N N . ILE A 1 82 ? 9.313 -3.306 -11.746 1.00 68.56 82 ILE A N 1
ATOM 617 C CA . ILE A 1 82 ? 9.588 -4.199 -12.887 1.00 68.56 82 ILE A CA 1
ATOM 618 C C . ILE A 1 82 ? 9.705 -3.401 -14.194 1.00 68.56 82 ILE A C 1
ATOM 620 O O . ILE A 1 82 ? 10.629 -3.622 -14.977 1.00 68.56 82 ILE A O 1
ATOM 624 N N . THR A 1 83 ? 8.803 -2.441 -14.412 1.00 67.38 83 THR A N 1
ATOM 625 C CA . THR A 1 83 ? 8.798 -1.586 -15.608 1.00 67.38 83 THR A CA 1
ATOM 626 C C . THR A 1 83 ? 10.019 -0.665 -15.653 1.00 67.38 83 THR A C 1
ATOM 628 O O . THR A 1 83 ? 10.660 -0.561 -16.697 1.00 67.38 83 THR A O 1
ATOM 631 N N . ASN A 1 84 ? 10.392 -0.041 -14.527 1.00 67.19 84 ASN A N 1
ATOM 632 C CA . ASN A 1 84 ? 11.597 0.795 -14.442 1.00 67.19 84 ASN A CA 1
ATOM 633 C C . ASN A 1 84 ? 12.876 -0.031 -14.655 1.00 67.19 84 ASN A C 1
ATOM 635 O O . ASN A 1 84 ? 13.777 0.422 -15.354 1.00 67.19 84 ASN A O 1
ATOM 639 N N . TYR A 1 85 ? 12.938 -1.260 -14.131 1.00 60.44 85 TYR A N 1
ATOM 640 C CA . TYR A 1 85 ? 14.082 -2.158 -14.325 1.00 60.44 85 TYR A CA 1
ATOM 641 C C . TYR A 1 85 ? 14.230 -2.646 -15.779 1.00 60.44 85 TYR A C 1
ATOM 643 O O . TYR A 1 85 ? 15.344 -2.802 -16.274 1.00 60.44 85 TYR A O 1
ATOM 651 N N . LYS A 1 86 ? 13.113 -2.880 -16.484 1.00 63.31 86 LYS A N 1
ATOM 652 C CA . LYS A 1 86 ? 13.099 -3.306 -17.898 1.00 63.31 86 LYS A CA 1
ATOM 653 C C . LYS A 1 86 ? 13.165 -2.150 -18.904 1.00 63.31 86 LYS A C 1
ATOM 655 O O . LYS A 1 86 ? 13.395 -2.409 -20.081 1.00 63.31 86 LYS A O 1
ATOM 660 N N . GLY A 1 87 ? 12.923 -0.909 -18.480 1.00 59.16 87 GLY A N 1
ATOM 661 C CA . GLY A 1 87 ? 12.853 0.274 -19.348 1.00 59.16 87 GLY A CA 1
ATOM 662 C C . GLY A 1 87 ? 11.628 0.338 -20.276 1.00 59.16 87 GLY A C 1
ATOM 663 O O . GLY A 1 87 ? 11.518 1.275 -21.061 1.00 59.16 87 GLY A O 1
ATOM 664 N N . ALA A 1 88 ? 10.709 -0.632 -20.201 1.00 57.19 88 ALA A N 1
ATOM 665 C CA . ALA A 1 88 ? 9.509 -0.719 -21.035 1.00 57.19 88 ALA A CA 1
ATOM 666 C C . ALA A 1 88 ? 8.396 -1.539 -20.352 1.00 57.19 88 ALA A C 1
ATOM 668 O O . ALA A 1 88 ? 8.670 -2.485 -19.607 1.00 57.19 88 ALA A O 1
ATOM 669 N N . PHE A 1 89 ? 7.132 -1.215 -20.651 1.00 63.91 89 PHE A N 1
ATOM 670 C CA . PHE A 1 89 ? 5.948 -1.950 -20.181 1.00 63.91 89 PHE A CA 1
ATOM 671 C C . PHE A 1 89 ? 5.794 -3.285 -20.938 1.00 63.91 89 PHE A C 1
ATOM 673 O O . PHE A 1 89 ? 5.034 -3.405 -21.894 1.00 63.91 89 PHE A O 1
ATOM 680 N N . PHE A 1 90 ? 6.536 -4.312 -20.517 1.00 59.31 90 PHE A N 1
ATOM 681 C CA . PHE A 1 90 ? 6.555 -5.618 -21.199 1.00 59.31 90 PHE A CA 1
ATOM 682 C C . PHE A 1 90 ? 5.391 -6.558 -20.813 1.00 59.31 90 PHE A C 1
ATOM 684 O O . PHE A 1 90 ? 5.183 -7.582 -21.451 1.00 59.31 90 PHE A O 1
ATOM 691 N N . LEU A 1 91 ? 4.613 -6.221 -19.778 1.00 66.88 91 LEU A N 1
ATOM 692 C CA . LEU A 1 91 ? 3.512 -7.054 -19.260 1.00 66.88 91 LEU A CA 1
ATOM 693 C C . LEU A 1 91 ? 2.235 -7.037 -20.131 1.00 66.88 91 LEU A C 1
ATOM 695 O O . LEU A 1 91 ? 1.321 -7.818 -19.886 1.00 66.88 91 LEU A O 1
ATOM 699 N N . GLY A 1 92 ? 2.172 -6.174 -21.150 1.00 71.69 92 GLY A N 1
ATOM 700 C CA . GLY A 1 92 ? 1.031 -6.051 -22.061 1.00 71.69 92 GLY A CA 1
ATOM 701 C C . GLY A 1 92 ? -0.152 -5.240 -21.510 1.00 71.69 92 GLY A C 1
ATOM 702 O O . GLY A 1 92 ? -0.290 -5.009 -20.308 1.00 71.69 92 GLY A O 1
ATOM 703 N N . ASP A 1 93 ? -1.027 -4.795 -22.415 1.00 76.38 93 ASP A N 1
ATOM 704 C CA . ASP A 1 93 ? -2.120 -3.854 -22.120 1.00 76.38 93 ASP A CA 1
ATOM 705 C C . ASP A 1 93 ? -3.093 -4.355 -21.054 1.00 76.38 93 ASP A C 1
ATOM 707 O O . ASP A 1 93 ? -3.533 -3.572 -20.216 1.00 76.38 93 ASP A O 1
ATOM 711 N N . ALA A 1 94 ? -3.419 -5.651 -21.067 1.00 78.81 94 ALA A N 1
ATOM 712 C CA . ALA A 1 94 ? -4.355 -6.238 -20.112 1.00 78.81 94 ALA A CA 1
ATOM 713 C C . ALA A 1 94 ? -3.873 -6.032 -18.667 1.00 78.81 94 ALA A C 1
ATOM 715 O O . ALA A 1 94 ? -4.658 -5.631 -17.809 1.00 78.81 94 ALA A O 1
ATOM 716 N N . PHE A 1 95 ? -2.569 -6.202 -18.420 1.00 79.19 95 PHE A N 1
ATOM 717 C CA . PHE A 1 95 ? -1.964 -5.895 -17.127 1.00 79.19 95 PHE A CA 1
ATOM 718 C C . PHE A 1 95 ? -1.921 -4.393 -16.848 1.00 79.19 95 PHE A C 1
ATOM 720 O O . PHE A 1 95 ? -2.137 -4.010 -15.707 1.00 79.19 95 PHE A O 1
ATOM 727 N N . CYS A 1 96 ? -1.711 -3.529 -17.846 1.00 82.00 96 CYS A N 1
ATOM 728 C CA . CYS A 1 96 ? -1.763 -2.074 -17.648 1.00 82.00 96 CYS A CA 1
ATOM 729 C C . CYS A 1 96 ? -3.160 -1.596 -17.200 1.00 82.00 96 CYS A C 1
ATOM 731 O O . CYS A 1 96 ? -3.277 -0.816 -16.252 1.00 82.00 96 CYS A O 1
ATOM 733 N N . VAL A 1 97 ? -4.225 -2.086 -17.843 1.00 84.88 97 VAL A N 1
ATOM 734 C CA . VAL A 1 97 ? -5.617 -1.747 -17.491 1.00 84.88 97 VAL A CA 1
ATOM 735 C C . VAL A 1 97 ? -5.996 -2.353 -16.139 1.00 84.88 97 VAL A C 1
ATOM 737 O O . VAL A 1 97 ? -6.512 -1.641 -15.277 1.00 84.88 97 VAL A O 1
ATOM 740 N N . PHE A 1 98 ? -5.678 -3.633 -15.914 1.00 85.50 98 PHE A N 1
ATOM 741 C CA . PHE A 1 98 ? -5.897 -4.297 -14.626 1.00 85.50 98 PHE A CA 1
ATOM 742 C C . PHE A 1 98 ? -5.167 -3.580 -13.485 1.00 85.50 98 PHE A C 1
ATOM 744 O O . PHE A 1 98 ? -5.741 -3.378 -12.420 1.00 85.50 98 PHE A O 1
ATOM 751 N N . GLN A 1 99 ? -3.935 -3.129 -13.720 1.00 85.06 99 GLN A N 1
ATOM 752 C CA . GLN A 1 99 ? -3.128 -2.399 -12.750 1.00 85.06 99 GLN A CA 1
ATOM 753 C C . GLN A 1 99 ? -3.771 -1.068 -12.336 1.00 85.06 99 GLN A C 1
ATOM 755 O O . GLN A 1 99 ? -3.855 -0.764 -11.143 1.00 85.06 99 GLN A O 1
ATOM 760 N N . GLY A 1 100 ? -4.238 -0.278 -13.308 1.00 87.56 100 GLY A N 1
ATOM 761 C CA . GLY A 1 100 ? -4.951 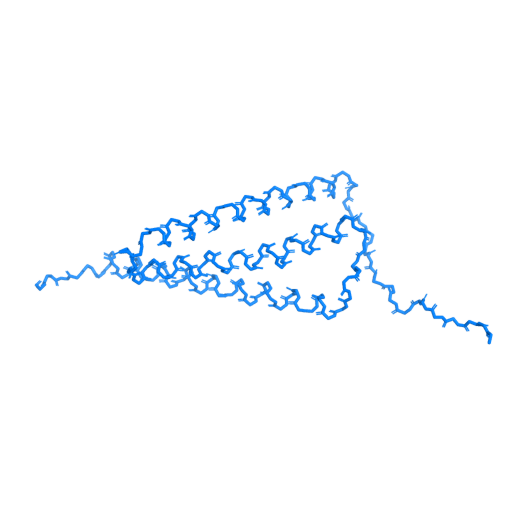0.971 -13.034 1.00 87.56 100 GLY A CA 1
ATOM 762 C C . GLY A 1 100 ? -6.255 0.730 -12.269 1.00 87.56 100 GLY A C 1
ATOM 763 O O . GLY A 1 100 ? -6.516 1.396 -11.267 1.00 87.56 100 GLY A O 1
ATOM 764 N N . PHE A 1 101 ? -7.032 -0.271 -12.693 1.00 89.44 101 PHE A N 1
ATOM 765 C CA . PHE A 1 101 ? -8.277 -0.660 -12.031 1.00 89.44 101 PHE A CA 1
ATOM 766 C C . PHE A 1 101 ? -8.047 -1.121 -10.584 1.00 89.44 101 PHE A C 1
ATOM 768 O O . PHE A 1 101 ? -8.698 -0.611 -9.673 1.00 89.44 101 PHE A O 1
ATOM 775 N N . ALA A 1 102 ? -7.097 -2.033 -10.359 1.00 88.94 102 ALA A N 1
ATOM 776 C CA . ALA A 1 102 ? -6.801 -2.597 -9.047 1.00 88.94 102 ALA A CA 1
ATOM 777 C C . ALA A 1 102 ? -6.364 -1.518 -8.047 1.00 88.94 102 ALA A C 1
ATOM 779 O O . ALA A 1 102 ? -6.941 -1.424 -6.966 1.00 88.94 102 ALA A O 1
ATOM 780 N N . VAL A 1 103 ? -5.399 -0.661 -8.405 1.00 90.38 103 VAL A N 1
ATOM 781 C CA . VAL A 1 103 ? -4.937 0.412 -7.503 1.00 90.38 103 VAL A CA 1
ATOM 782 C C . VAL A 1 103 ? -6.048 1.410 -7.190 1.00 90.38 103 VAL A C 1
ATOM 784 O O . VAL A 1 103 ? -6.181 1.808 -6.035 1.00 90.38 103 VAL A O 1
ATOM 787 N N . ASN A 1 104 ? -6.880 1.774 -8.168 1.00 92.06 104 ASN A N 1
ATOM 788 C CA . ASN A 1 104 ? -8.005 2.672 -7.916 1.00 92.06 104 ASN A CA 1
ATOM 789 C C . ASN A 1 104 ? -9.074 2.024 -7.016 1.00 92.06 104 ASN A C 1
ATOM 791 O O . ASN A 1 104 ? -9.577 2.666 -6.098 1.00 92.06 104 ASN A O 1
ATOM 795 N N . TYR A 1 105 ? -9.393 0.745 -7.240 1.00 92.31 105 TYR A N 1
ATOM 796 C CA . TYR A 1 105 ? -10.369 0.005 -6.440 1.00 92.31 105 TYR A CA 1
ATOM 797 C C . TYR A 1 105 ? -9.904 -0.183 -4.988 1.00 92.31 105 TYR A C 1
ATOM 799 O O . TYR A 1 105 ? -10.607 0.221 -4.063 1.00 92.31 105 TYR A O 1
ATOM 807 N N . PHE A 1 106 ? -8.702 -0.727 -4.770 1.00 91.56 106 PHE A N 1
ATOM 808 C CA . PHE A 1 106 ? -8.159 -0.912 -3.419 1.00 91.56 106 PHE A CA 1
ATOM 809 C C . PHE A 1 106 ? -7.884 0.429 -2.720 1.00 91.56 106 PHE A C 1
ATOM 811 O O . PHE A 1 106 ? -8.102 0.540 -1.514 1.00 91.56 106 PHE A O 1
ATOM 818 N N . GLY A 1 107 ? -7.490 1.468 -3.466 1.00 91.56 107 GLY A N 1
ATOM 819 C CA . GLY A 1 107 ? -7.357 2.830 -2.944 1.00 91.56 107 GLY A CA 1
ATOM 820 C C . GLY A 1 107 ? -8.688 3.400 -2.447 1.00 91.56 107 GLY A C 1
ATOM 821 O O . GLY A 1 107 ? -8.749 3.947 -1.347 1.00 91.56 107 GLY A O 1
ATOM 822 N N . LEU A 1 108 ? -9.776 3.210 -3.201 1.00 94.31 108 LEU A N 1
ATOM 823 C CA . LEU A 1 108 ? -11.117 3.614 -2.773 1.00 94.31 108 LEU A CA 1
ATOM 824 C C . LEU A 1 108 ? -11.578 2.837 -1.530 1.00 94.31 108 LEU A C 1
ATOM 826 O O . LEU A 1 108 ? -12.076 3.447 -0.585 1.00 94.31 108 LEU A O 1
ATOM 830 N N . VAL A 1 109 ? -11.359 1.517 -1.487 1.00 92.06 109 VAL A N 1
ATOM 831 C CA . VAL A 1 109 ? -11.662 0.688 -0.305 1.00 92.06 109 VAL A CA 1
ATOM 832 C C . VAL A 1 109 ? -10.890 1.181 0.926 1.00 92.06 109 VAL A C 1
ATOM 834 O O . VAL A 1 109 ? -11.488 1.334 1.992 1.00 92.06 109 VAL A O 1
ATOM 837 N N . SER A 1 110 ? -9.603 1.509 0.782 1.00 92.62 110 SER A N 1
ATOM 838 C CA . SER A 1 110 ? -8.766 2.086 1.845 1.00 92.62 110 SER A CA 1
ATOM 839 C C . SER A 1 110 ? -9.324 3.432 2.352 1.00 92.62 110 SER A C 1
ATOM 841 O O . SER A 1 110 ? -9.550 3.600 3.553 1.00 92.62 110 SER A O 1
ATOM 843 N N . LEU A 1 111 ? -9.694 4.351 1.451 1.00 93.88 111 LEU A N 1
ATOM 844 C CA . LEU A 1 111 ? -10.306 5.646 1.800 1.00 93.88 111 LEU A CA 1
ATOM 845 C C . LEU A 1 111 ? -11.667 5.508 2.505 1.00 93.88 111 LEU A C 1
ATOM 847 O O . LEU A 1 111 ? -11.928 6.197 3.498 1.00 93.88 111 LEU A O 1
ATOM 851 N N . CYS A 1 112 ? -12.533 4.604 2.042 1.00 93.25 112 CYS A N 1
ATOM 852 C CA . CYS A 1 112 ? -13.803 4.312 2.710 1.00 93.25 112 CYS A CA 1
ATOM 853 C C . CYS A 1 112 ? -13.572 3.710 4.107 1.00 93.25 112 CYS A C 1
ATOM 855 O O . CYS A 1 112 ? -14.243 4.094 5.064 1.00 93.25 112 CYS A O 1
ATOM 857 N N . THR A 1 113 ? -12.577 2.831 4.245 1.00 92.19 113 THR A N 1
ATOM 858 C CA . THR A 1 113 ? -12.190 2.191 5.514 1.00 92.19 113 THR A CA 1
ATOM 859 C C . THR A 1 113 ? -11.664 3.215 6.528 1.00 92.19 113 THR A C 1
ATOM 861 O O . THR A 1 113 ? -12.082 3.201 7.687 1.00 92.19 113 THR A O 1
ATOM 864 N N . LEU A 1 114 ? -10.827 4.166 6.097 1.00 91.56 114 LEU A N 1
ATOM 865 C CA . LEU A 1 114 ? -10.368 5.291 6.925 1.00 91.56 114 LEU A CA 1
ATOM 866 C C . LEU A 1 114 ? -11.519 6.221 7.337 1.00 91.56 114 LEU A C 1
ATOM 868 O O . LEU A 1 114 ? -11.557 6.691 8.475 1.00 91.56 114 LEU A O 1
ATOM 872 N N . THR A 1 115 ? -12.483 6.448 6.443 1.00 93.31 115 THR A N 1
ATOM 873 C CA . THR A 1 115 ? -13.681 7.254 6.730 1.00 93.31 115 THR A CA 1
ATOM 874 C C . THR A 1 115 ? -14.557 6.588 7.797 1.00 93.31 115 THR A C 1
ATOM 876 O O . THR A 1 115 ? -14.970 7.243 8.755 1.00 93.31 115 THR A O 1
ATOM 879 N N . LEU A 1 116 ? -14.781 5.274 7.687 1.00 90.25 116 LEU A N 1
ATOM 880 C CA . LEU A 1 116 ? -15.487 4.481 8.700 1.00 90.25 116 LEU A CA 1
ATOM 881 C C . LEU A 1 116 ? -14.735 4.471 10.038 1.00 90.25 116 LEU A C 1
ATOM 883 O O . LEU A 1 116 ? -15.353 4.658 11.083 1.00 90.25 116 LEU A O 1
ATOM 887 N N . LEU A 1 117 ? -13.405 4.334 10.023 1.00 90.38 117 LEU A N 1
ATOM 888 C CA . LEU A 1 117 ? -12.580 4.420 11.230 1.00 90.38 117 LEU A CA 1
ATOM 889 C C . LEU A 1 117 ? -12.739 5.781 11.928 1.00 90.38 117 LEU A C 1
ATOM 891 O O . LEU A 1 117 ? -12.920 5.828 13.145 1.00 90.38 117 LEU A O 1
ATOM 895 N N . ALA A 1 118 ? -12.700 6.881 11.172 1.00 90.19 118 ALA A N 1
ATOM 896 C CA . ALA A 1 118 ? -12.908 8.225 11.705 1.00 90.19 118 ALA A CA 1
ATOM 897 C C . ALA A 1 118 ? -14.319 8.396 12.297 1.00 90.19 118 ALA A C 1
ATOM 899 O O . ALA A 1 118 ? -14.460 8.958 13.384 1.00 90.19 118 ALA A O 1
ATOM 900 N N . TYR A 1 119 ? -15.346 7.856 11.634 1.00 90.31 119 TYR A N 1
ATOM 901 C CA . TYR A 1 119 ? -16.729 7.877 12.116 1.00 90.31 119 TYR A CA 1
ATOM 902 C C . TYR A 1 119 ? -16.923 7.072 13.412 1.00 90.31 119 TYR A C 1
ATOM 904 O O . TYR A 1 119 ? -17.535 7.566 14.359 1.00 90.31 119 TYR A O 1
ATOM 912 N N . GLU A 1 120 ? -16.338 5.876 13.511 1.00 88.25 120 GLU A N 1
ATOM 913 C CA . GLU A 1 120 ? -16.362 5.072 14.739 1.00 88.25 120 GLU A CA 1
ATOM 914 C C . GLU A 1 120 ? -15.663 5.789 15.903 1.00 88.25 120 GLU A C 1
ATOM 916 O O . GLU A 1 120 ? -16.185 5.832 17.020 1.00 88.25 120 GLU A O 1
ATOM 921 N N . ARG A 1 121 ? -14.507 6.421 15.656 1.00 88.88 121 ARG A N 1
ATOM 922 C CA . ARG A 1 121 ? -13.817 7.228 16.677 1.00 88.88 121 ARG A CA 1
ATOM 923 C C . ARG A 1 121 ? -14.628 8.457 17.086 1.00 88.88 121 ARG A C 1
ATOM 925 O O . ARG A 1 121 ? -14.704 8.741 18.280 1.00 88.88 121 ARG A O 1
ATOM 932 N N . TYR A 1 122 ? -15.272 9.134 16.137 1.00 88.88 122 TYR A N 1
ATOM 933 C CA . TYR A 1 122 ? -16.190 10.237 16.421 1.00 88.88 122 TYR A CA 1
ATOM 934 C C . TYR A 1 122 ? -17.363 9.782 17.299 1.00 88.88 122 TYR A C 1
ATOM 936 O O . TYR A 1 122 ? -17.634 10.407 18.322 1.00 88.88 122 TYR A O 1
ATOM 944 N N . ASN A 1 123 ? -18.011 8.660 16.970 1.00 87.69 123 ASN A N 1
ATOM 945 C CA . ASN A 1 123 ? -19.098 8.110 17.779 1.00 87.69 123 ASN A CA 1
ATOM 946 C C . ASN A 1 123 ? -18.639 7.748 19.198 1.00 87.69 123 ASN A C 1
ATOM 948 O O . ASN A 1 123 ? -19.314 8.118 20.151 1.00 87.69 123 ASN A O 1
ATOM 952 N N . VAL A 1 124 ? -17.485 7.095 19.368 1.00 85.94 124 VAL A N 1
ATOM 953 C CA . VAL A 1 124 ? -16.959 6.743 20.703 1.00 85.94 124 VAL A CA 1
ATOM 954 C C . VAL A 1 124 ? -16.682 7.981 21.569 1.00 85.94 124 VAL A C 1
ATOM 956 O O . VAL A 1 124 ? -16.910 7.931 22.777 1.00 85.94 124 VAL A O 1
ATOM 959 N N . VAL A 1 125 ? -16.214 9.084 20.976 1.00 87.62 125 VAL A N 1
ATOM 960 C CA . VAL A 1 125 ? -15.865 10.320 21.704 1.00 87.62 125 VAL A CA 1
ATOM 961 C C . VAL A 1 125 ? -17.080 11.222 21.944 1.00 87.62 125 VAL A C 1
ATOM 963 O O . VAL A 1 125 ? -17.258 11.725 23.050 1.00 87.62 125 VAL A O 1
ATOM 966 N N . CYS A 1 126 ? -17.922 11.439 20.932 1.00 86.75 126 CYS A N 1
ATOM 967 C CA . CYS A 1 126 ? -19.052 12.374 20.993 1.00 86.75 126 CYS A CA 1
ATOM 968 C C . CYS A 1 126 ? -20.367 11.725 21.450 1.00 86.75 126 CYS A C 1
ATOM 970 O O . CYS A 1 126 ? -21.294 12.432 21.844 1.00 86.75 126 CYS A O 1
ATOM 972 N N . LYS A 1 127 ? -20.455 10.392 21.420 1.00 79.94 127 LYS A N 1
ATOM 973 C CA . LYS A 1 127 ? -21.534 9.595 22.016 1.00 79.94 127 LYS A CA 1
ATOM 974 C C . LYS A 1 127 ? -20.921 8.507 22.907 1.00 79.94 127 LYS A C 1
ATOM 976 O O . LYS A 1 127 ? -21.040 7.319 22.585 1.00 79.94 127 LYS A O 1
ATOM 981 N N . PRO A 1 128 ? -20.271 8.877 24.032 1.00 68.56 128 PRO A N 1
ATOM 982 C CA . PRO A 1 128 ? -19.920 7.885 25.038 1.00 68.56 128 PRO A CA 1
ATOM 983 C C . PRO A 1 128 ? -21.196 7.117 25.390 1.00 68.56 128 PRO A C 1
ATOM 985 O O . PRO A 1 128 ? -22.257 7.724 25.558 1.00 68.56 128 PRO A O 1
ATOM 988 N N . LYS A 1 129 ? -21.114 5.784 25.451 1.00 63.84 129 LYS A N 1
ATOM 989 C CA . LYS A 1 129 ? -22.250 4.950 25.853 1.00 63.84 129 LYS A CA 1
ATOM 990 C C . LYS A 1 129 ? -22.631 5.349 27.278 1.00 63.84 129 LYS A C 1
ATOM 992 O O . LYS A 1 129 ? -21.959 4.944 28.223 1.00 63.84 129 LYS A O 1
ATOM 997 N N . ALA A 1 130 ? -23.661 6.187 27.409 1.00 52.97 130 ALA A N 1
ATOM 998 C CA . ALA A 1 130 ? -24.264 6.509 28.692 1.00 52.97 130 ALA A CA 1
ATOM 999 C C . ALA A 1 130 ? -24.652 5.183 29.355 1.00 52.97 130 ALA A C 1
ATOM 1001 O O . ALA A 1 130 ? -25.196 4.306 28.683 1.00 52.97 130 ALA A O 1
ATOM 1002 N N . GLY A 1 131 ? -24.254 5.021 30.618 1.00 51.19 131 GLY A N 1
ATOM 1003 C CA . GLY A 1 131 ? -24.164 3.709 31.251 1.00 51.19 131 GLY A CA 1
ATOM 1004 C C . GLY A 1 131 ? -25.466 2.911 31.208 1.00 51.19 131 GLY A C 1
ATOM 1005 O O . GLY A 1 131 ? -26.546 3.457 31.437 1.00 51.19 131 GLY A O 1
ATOM 1006 N N . LEU A 1 132 ? -25.308 1.611 30.959 1.00 39.94 132 LEU A N 1
ATOM 1007 C CA . LEU A 1 132 ? -26.235 0.561 31.357 1.00 39.94 132 LEU A CA 1
ATOM 1008 C C . LEU A 1 132 ? -25.481 -0.362 32.322 1.00 39.94 132 LEU A C 1
ATOM 1010 O O . LEU A 1 132 ? -24.315 -0.676 31.985 1.00 39.94 132 LEU A O 1
#

Foldseek 3Di:
DDDDDDDPDPPPPDPPPDDPVVLVVVLVVLVVVLVVLLVVLVVLLVVCVVPVVPPDPLSVLSNLLSVLSNQCSVLPSVQVNVCSVVVHNPVDDVSVVVSVVSNVVSVVSNVVSVVVSVVVVCCCVVPPPPDD

InterPro domains:
  IPR000276 G protein-coupled receptor, rhodopsin-like [PF00001] (41-128)
  IPR000276 G protein-coupled receptor, rhodopsin-like [PS00237] (109-125)
  IPR017452 GPCR, rhodopsin-like, 7TM [PS50262] (40-132)
  IPR050125 G-protein 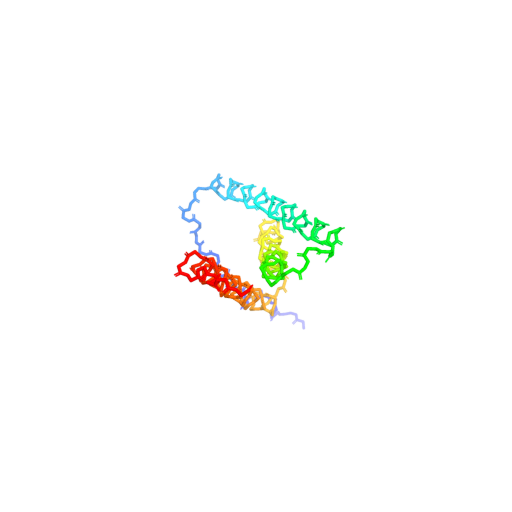coupled receptor opsins [PTHR24240] (16-128)

Sequence (132 aa):
MGSIITTDKAMTVQPTRFPRVGYSILSYLMFINTIFSVFNNSLVIAVMLKNVHFLNALNVIILSLAVSDLMIASCGSALVTITNYKGAFFLGDAFCVFQGFAVNYFGLVSLCTLTLLAYERYNVVCKPKAGL

pLDDT: mean 76.83, std 17.13, range [35.75, 94.31]

Secondary structure (DSSP, 8-state):
-----S-S---------S-HHHHHHHHHHHHHHHHHHHHHHHHHHHHHHHTGGG--HHHHHHHHHHHHHHHHIIIIIHHHHHHHHHTS-TT-HHHHHHHHHHHHHHHHHHHHHHHHHHHHHHHHHHS-----

Organism: Cyprinus carpio (NCBI:txid7962)

Radius of gyration: 21.2 Å; chains: 1; bounding box: 46×30×78 Å